Protein AF-A0A1R1B4I3-F1 (afdb_monomer_lite)

Secondary structure (DSSP, 8-state):
--HHHHHHHHHHHHHHT--HHHHHHHHHHHHHHHHHHHHTT----HHHHHHHHHHHHHHTTTEEEEE-GGG-EEEEETTSSEEEEEEEES---HHHHHHTTT-S-EEEEEEEEE------

Radius of gyration: 15.84 Å; chains: 1; bounding box: 43×29×43 Å

Structure (mmCIF, N/CA/C/O backbone):
data_AF-A0A1R1B4I3-F1
#
_entry.id   AF-A0A1R1B4I3-F1
#
loop_
_atom_site.group_PDB
_atom_site.id
_atom_site.type_symbol
_atom_site.label_atom_id
_atom_site.label_alt_id
_atom_site.label_comp_id
_atom_site.label_asym_id
_atom_site.label_entity_id
_atom_site.label_seq_id
_atom_site.pdbx_PDB_ins_code
_atom_site.Cartn_x
_atom_site.Cartn_y
_atom_site.Cartn_z
_atom_site.occupancy
_atom_site.B_iso_or_equiv
_atom_site.auth_seq_id
_atom_site.auth_comp_id
_atom_site.auth_asym_id
_atom_site.auth_atom_id
_atom_site.pdbx_PDB_model_num
ATOM 1 N N . MET A 1 1 ? -9.296 3.180 -26.231 1.00 74.25 1 MET A N 1
ATOM 2 C CA . MET A 1 1 ? -8.504 2.682 -25.095 1.00 74.25 1 MET A CA 1
ATOM 3 C C . MET A 1 1 ? -9.219 3.115 -23.828 1.00 74.25 1 MET A C 1
ATOM 5 O O . MET A 1 1 ? -9.519 4.299 -23.708 1.00 74.25 1 MET A O 1
ATOM 9 N N . ASN A 1 2 ? -9.610 2.177 -22.974 1.00 89.31 2 ASN A N 1
ATOM 10 C CA . ASN A 1 2 ? -10.323 2.466 -21.731 1.00 89.31 2 ASN A CA 1
ATOM 11 C C . ASN A 1 2 ? -9.352 2.958 -20.635 1.00 89.31 2 ASN A C 1
ATOM 13 O O . ASN A 1 2 ? -8.132 2.957 -20.813 1.00 89.31 2 ASN A O 1
ATOM 17 N N . GLN A 1 3 ? -9.892 3.412 -19.502 1.00 83.81 3 GLN A N 1
ATOM 18 C CA . GLN A 1 3 ? -9.097 3.986 -18.411 1.00 83.81 3 GLN A CA 1
ATOM 19 C C . GLN A 1 3 ? -8.089 2.990 -17.812 1.00 83.81 3 GLN A C 1
ATOM 21 O O . GLN A 1 3 ? -6.969 3.380 -17.491 1.00 83.81 3 GLN A O 1
ATOM 26 N N . SER A 1 4 ? -8.454 1.709 -17.718 1.00 80.62 4 SER A N 1
ATOM 27 C CA . SER A 1 4 ? -7.568 0.657 -17.209 1.00 80.62 4 SER A CA 1
ATOM 28 C C . SER A 1 4 ? -6.385 0.409 -18.153 1.00 80.62 4 SER A C 1
ATOM 30 O O . SER A 1 4 ? -5.242 0.316 -17.712 1.00 80.62 4 SER A O 1
ATOM 32 N N . GLU A 1 5 ? -6.628 0.402 -19.465 1.00 83.56 5 GLU A N 1
ATOM 33 C CA . GLU A 1 5 ? -5.578 0.272 -20.482 1.00 83.56 5 GLU A CA 1
ATOM 34 C C . GLU A 1 5 ? -4.617 1.474 -20.477 1.00 83.56 5 GLU A C 1
ATOM 36 O O . GLU A 1 5 ? -3.404 1.305 -20.620 1.00 83.56 5 GLU A O 1
ATOM 41 N N . LEU A 1 6 ? -5.135 2.691 -20.267 1.00 87.38 6 LEU A N 1
ATOM 42 C CA . LEU A 1 6 ? -4.320 3.901 -20.113 1.00 87.38 6 LEU A CA 1
ATOM 43 C C . LEU A 1 6 ? -3.437 3.843 -18.858 1.00 87.38 6 LEU A C 1
ATOM 45 O O . LEU A 1 6 ? -2.241 4.124 -18.949 1.00 87.38 6 LEU A O 1
ATOM 49 N N . ALA A 1 7 ? -4.005 3.451 -17.714 1.00 84.56 7 ALA A N 1
ATOM 50 C CA . ALA A 1 7 ? -3.268 3.283 -16.461 1.00 84.56 7 ALA A CA 1
ATOM 51 C C . ALA A 1 7 ? -2.170 2.218 -16.598 1.00 84.56 7 ALA A C 1
ATOM 53 O O . ALA A 1 7 ? -1.021 2.448 -16.219 1.00 84.56 7 ALA A O 1
ATOM 54 N N . HIS A 1 8 ? -2.482 1.096 -17.252 1.00 85.50 8 HIS A N 1
ATOM 55 C CA . HIS A 1 8 ? -1.502 0.053 -17.524 1.00 85.50 8 HIS A CA 1
ATOM 56 C C . HIS A 1 8 ? -0.364 0.541 -18.436 1.00 85.50 8 HIS A C 1
ATOM 58 O O . HIS A 1 8 ? 0.806 0.286 -18.153 1.00 85.50 8 HIS A O 1
ATOM 64 N N . LYS A 1 9 ? -0.667 1.299 -19.498 1.00 86.31 9 LYS A N 1
ATOM 65 C CA . LYS A 1 9 ? 0.368 1.891 -20.360 1.00 86.31 9 LYS A CA 1
ATOM 66 C C . LYS A 1 9 ? 1.259 2.869 -19.588 1.00 86.31 9 LYS A C 1
ATOM 68 O O . LYS A 1 9 ? 2.475 2.842 -19.760 1.00 86.31 9 LYS A O 1
ATOM 73 N N . ALA A 1 10 ? 0.675 3.695 -18.721 1.00 85.31 10 ALA A N 1
ATOM 74 C CA . ALA A 1 10 ? 1.431 4.596 -17.854 1.00 85.31 10 ALA A CA 1
ATOM 75 C C . ALA A 1 10 ? 2.354 3.825 -16.896 1.00 85.31 10 ALA A C 1
ATOM 77 O O . ALA A 1 10 ? 3.509 4.208 -16.722 1.00 85.31 10 ALA A O 1
ATOM 78 N N . PHE A 1 11 ? 1.886 2.702 -16.341 1.00 86.56 11 PHE A N 1
ATOM 79 C CA . PHE A 1 11 ? 2.725 1.802 -15.552 1.00 86.56 11 PHE A CA 1
ATOM 80 C C . PHE A 1 11 ? 3.915 1.272 -16.364 1.00 86.56 11 PHE A C 1
ATOM 82 O O . PHE A 1 11 ? 5.045 1.358 -15.894 1.00 86.56 11 PHE A O 1
ATOM 89 N N . LEU A 1 12 ? 3.701 0.782 -17.590 1.00 87.12 12 LEU A N 1
ATOM 90 C CA . LEU A 1 12 ? 4.794 0.275 -18.430 1.00 87.12 12 LEU A CA 1
ATOM 91 C C . LEU A 1 12 ? 5.847 1.353 -18.739 1.00 87.12 12 LEU A C 1
ATOM 93 O O . LEU A 1 12 ? 7.042 1.068 -18.719 1.00 87.12 12 LEU A O 1
ATOM 97 N N . GLU A 1 13 ? 5.431 2.596 -18.987 1.00 86.25 13 GLU A N 1
ATOM 98 C CA . GLU A 1 13 ? 6.361 3.716 -19.193 1.00 86.25 13 GLU A CA 1
ATOM 99 C C . GLU A 1 13 ? 7.117 4.103 -17.912 1.00 86.25 13 GLU A C 1
ATOM 101 O O . GLU A 1 13 ? 8.310 4.416 -17.966 1.00 86.25 13 GLU A O 1
ATOM 106 N N . LEU A 1 14 ? 6.454 4.026 -16.753 1.00 81.94 14 LEU A N 1
ATOM 107 C CA . LEU A 1 14 ? 7.085 4.217 -15.448 1.00 81.94 14 LEU A CA 1
ATOM 108 C C . LEU A 1 14 ? 8.145 3.145 -15.176 1.00 81.94 14 LEU A C 1
ATOM 110 O O . LEU A 1 14 ? 9.227 3.489 -14.710 1.00 81.94 14 LEU A O 1
ATOM 114 N N . VAL A 1 15 ? 7.867 1.877 -15.496 1.00 83.81 15 VAL A N 1
ATOM 115 C CA . VAL A 1 15 ? 8.822 0.765 -15.343 1.00 83.81 15 VAL A CA 1
ATOM 116 C C . VAL A 1 15 ? 10.063 0.976 -16.214 1.00 83.81 15 VAL A C 1
ATOM 118 O O . VAL A 1 15 ? 11.182 0.808 -15.732 1.00 83.81 15 VAL A O 1
ATOM 121 N N . LYS A 1 16 ? 9.893 1.388 -17.477 1.00 83.31 16 LYS A N 1
ATOM 122 C CA . LYS A 1 16 ? 11.016 1.618 -18.408 1.00 83.31 16 LYS A CA 1
ATOM 123 C C . LYS A 1 16 ? 11.974 2.708 -17.934 1.00 83.31 16 LYS A C 1
ATOM 125 O O . LYS A 1 16 ? 13.180 2.578 -18.108 1.00 83.31 16 LYS A O 1
ATOM 130 N N . ASN A 1 17 ? 11.436 3.772 -17.344 1.00 81.38 17 ASN A N 1
ATOM 131 C CA . ASN A 1 17 ? 12.203 4.940 -16.906 1.00 81.38 17 ASN A CA 1
ATOM 132 C C . ASN A 1 17 ? 12.401 4.964 -15.385 1.00 81.38 17 ASN A C 1
ATOM 134 O O . ASN A 1 17 ? 12.605 6.024 -14.788 1.00 81.38 17 ASN A O 1
ATOM 138 N N . PHE A 1 18 ? 12.281 3.804 -14.736 1.00 83.38 18 PHE A N 1
ATOM 139 C CA . PHE A 1 18 ? 12.173 3.756 -13.293 1.00 83.38 18 PHE A CA 1
ATOM 140 C C . PHE A 1 18 ? 13.485 4.123 -12.601 1.00 83.38 18 PHE A C 1
ATOM 142 O O . PHE A 1 18 ? 14.518 3.481 -12.791 1.00 83.38 18 PHE A O 1
ATOM 149 N N . ASN A 1 19 ? 13.428 5.118 -11.718 1.00 86.94 19 ASN A N 1
ATOM 150 C CA . ASN A 1 19 ? 14.556 5.482 -10.873 1.00 86.94 19 ASN A CA 1
ATOM 151 C C . ASN A 1 19 ? 14.478 4.737 -9.531 1.00 86.94 19 ASN A C 1
ATOM 153 O O . ASN A 1 19 ? 13.728 5.111 -8.625 1.00 86.94 19 ASN A O 1
ATOM 157 N N . ILE A 1 20 ? 15.295 3.691 -9.405 1.00 88.06 20 ILE A N 1
ATOM 158 C CA . ILE A 1 20 ? 15.369 2.843 -8.208 1.00 88.06 20 ILE A CA 1
ATOM 159 C C . ILE A 1 20 ? 15.758 3.646 -6.957 1.00 88.06 20 ILE A C 1
ATOM 161 O O . ILE A 1 20 ? 15.219 3.392 -5.879 1.00 88.06 20 ILE A O 1
ATOM 165 N N . GLU A 1 21 ? 16.657 4.625 -7.070 1.00 90.62 21 GLU A N 1
ATOM 166 C CA . GLU A 1 21 ? 17.109 5.407 -5.913 1.00 90.62 21 GLU A CA 1
ATOM 167 C C . GLU A 1 21 ? 15.994 6.302 -5.367 1.00 90.62 21 GLU A C 1
ATOM 169 O O . GLU A 1 21 ? 15.750 6.322 -4.158 1.00 90.62 21 GLU A O 1
ATOM 174 N N . HIS A 1 22 ? 15.215 6.943 -6.244 1.00 89.44 22 HIS A N 1
ATOM 175 C CA . HIS A 1 22 ? 14.016 7.669 -5.816 1.00 89.44 22 HIS A CA 1
ATOM 176 C C . HIS A 1 22 ? 13.006 6.751 -5.119 1.00 89.44 22 HIS A C 1
ATOM 178 O O . HIS A 1 22 ? 12.425 7.135 -4.103 1.00 89.44 22 HIS A O 1
ATOM 184 N N . ALA A 1 23 ? 12.834 5.518 -5.600 1.00 90.88 23 ALA A N 1
ATOM 185 C CA . ALA A 1 23 ? 11.934 4.550 -4.981 1.00 90.88 23 ALA A CA 1
ATOM 186 C C . ALA A 1 23 ? 12.401 4.106 -3.592 1.00 90.88 23 ALA A C 1
ATOM 188 O O . ALA A 1 23 ? 11.592 3.989 -2.672 1.00 90.88 23 ALA A O 1
ATOM 189 N N . LYS A 1 24 ? 13.709 3.890 -3.411 1.00 93.25 24 LYS A N 1
ATOM 190 C CA . LYS A 1 24 ? 14.306 3.560 -2.109 1.00 93.25 24 LYS A CA 1
ATOM 191 C C . LYS A 1 24 ? 14.110 4.688 -1.100 1.00 93.25 24 LYS A C 1
ATOM 193 O O . LYS A 1 24 ? 13.689 4.425 0.031 1.00 93.25 24 LYS A O 1
ATOM 198 N N . ILE A 1 25 ? 14.373 5.931 -1.508 1.00 94.88 25 ILE A N 1
ATOM 199 C CA . ILE A 1 25 ? 14.203 7.117 -0.658 1.00 94.88 25 ILE A CA 1
ATOM 200 C C . ILE A 1 25 ? 12.723 7.303 -0.310 1.00 94.88 25 ILE A C 1
ATOM 202 O O . ILE A 1 25 ? 12.372 7.371 0.869 1.00 94.88 25 ILE A O 1
ATOM 206 N N . GLY A 1 26 ? 11.839 7.291 -1.313 1.00 94.69 26 GLY A N 1
ATOM 207 C CA . GLY A 1 26 ? 10.391 7.398 -1.121 1.00 94.69 26 GLY A CA 1
ATOM 208 C C . GLY A 1 26 ? 9.834 6.293 -0.223 1.00 94.69 26 GLY A C 1
ATOM 209 O O . GLY A 1 26 ? 9.032 6.563 0.674 1.00 94.69 26 GLY A O 1
ATOM 210 N N . SER A 1 27 ? 10.329 5.064 -0.389 1.00 96.25 27 SER A N 1
ATOM 211 C CA . SER A 1 27 ? 9.979 3.926 0.461 1.00 96.25 27 SER A CA 1
ATOM 212 C C . SER A 1 27 ? 10.415 4.124 1.904 1.00 96.25 27 SER A C 1
ATOM 214 O O . SER A 1 27 ? 9.630 3.921 2.829 1.00 96.25 27 SER A O 1
ATOM 216 N N . THR A 1 28 ? 11.642 4.589 2.118 1.00 96.50 28 THR A N 1
ATOM 217 C CA . THR A 1 28 ? 12.158 4.875 3.461 1.00 96.50 28 THR A CA 1
ATOM 218 C C . THR A 1 28 ? 11.331 5.958 4.151 1.00 96.50 28 THR A C 1
ATOM 220 O O . THR A 1 28 ? 10.885 5.758 5.284 1.00 96.50 28 THR A O 1
ATOM 223 N N . ASN A 1 29 ? 11.045 7.057 3.451 1.00 96.75 29 ASN A N 1
ATOM 224 C CA . ASN A 1 29 ? 10.234 8.157 3.970 1.00 96.75 29 ASN A CA 1
ATOM 225 C C . ASN A 1 29 ? 8.820 7.694 4.334 1.00 96.75 29 ASN A C 1
ATOM 227 O O . ASN A 1 29 ? 8.364 7.925 5.453 1.00 96.75 29 ASN A O 1
ATOM 231 N N . THR A 1 30 ? 8.159 6.960 3.436 1.00 97.00 30 THR A N 1
ATOM 232 C CA . THR A 1 30 ? 6.803 6.441 3.666 1.00 97.00 30 THR A CA 1
ATOM 233 C C . THR A 1 30 ? 6.775 5.463 4.840 1.00 97.00 30 THR A C 1
ATOM 235 O O . THR A 1 30 ? 5.908 5.541 5.709 1.00 97.00 30 THR A O 1
ATOM 238 N N . ARG A 1 31 ? 7.756 4.557 4.934 1.00 97.31 31 ARG A N 1
ATOM 239 C CA . ARG A 1 31 ? 7.863 3.621 6.063 1.00 97.31 31 ARG A CA 1
ATOM 240 C C . ARG A 1 31 ? 8.057 4.349 7.389 1.00 97.31 31 ARG A C 1
ATOM 242 O O . ARG A 1 31 ? 7.454 3.948 8.383 1.00 97.31 31 ARG A O 1
ATOM 249 N N . ASN A 1 32 ? 8.880 5.393 7.421 1.00 97.12 32 ASN A N 1
ATOM 250 C CA . ASN A 1 32 ? 9.093 6.199 8.621 1.00 97.12 32 ASN A CA 1
ATOM 251 C C . ASN A 1 32 ? 7.827 6.965 9.015 1.00 97.12 32 ASN A C 1
ATOM 253 O O . ASN A 1 32 ? 7.447 6.935 10.184 1.00 97.12 32 ASN A O 1
ATOM 257 N N . PHE A 1 33 ? 7.123 7.550 8.046 1.00 95.94 33 PHE A N 1
ATOM 258 C CA . PHE A 1 33 ? 5.821 8.180 8.259 1.00 95.94 33 PHE A CA 1
ATOM 259 C C . PHE A 1 33 ? 4.803 7.206 8.870 1.00 95.94 33 PHE A C 1
ATOM 261 O O . PHE A 1 33 ? 4.218 7.493 9.913 1.00 95.94 33 PHE A O 1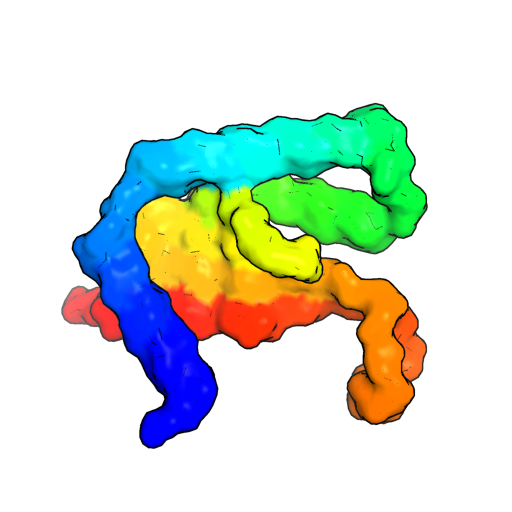
ATOM 268 N N . LEU A 1 34 ? 4.647 6.009 8.297 1.00 96.25 34 LEU A N 1
ATOM 269 C CA . LEU A 1 34 ? 3.707 5.011 8.817 1.00 96.25 34 LEU A CA 1
ATOM 270 C C . LEU A 1 34 ? 4.086 4.495 10.209 1.00 96.25 34 LEU A C 1
ATOM 272 O O . LEU A 1 34 ? 3.210 4.287 11.048 1.00 96.25 34 LEU A O 1
ATOM 276 N N . LYS A 1 35 ? 5.382 4.291 10.480 1.00 96.81 35 LYS A N 1
ATOM 277 C CA . LYS A 1 35 ? 5.856 3.938 11.826 1.00 96.81 35 LYS A CA 1
ATOM 278 C C . LYS A 1 35 ? 5.517 5.035 12.830 1.00 96.81 35 LYS A C 1
ATOM 280 O O . LYS A 1 35 ? 5.008 4.711 13.897 1.00 96.81 35 LYS A O 1
ATOM 285 N N . ASN A 1 36 ? 5.747 6.296 12.467 1.00 96.88 36 ASN A N 1
ATOM 286 C CA . ASN A 1 36 ? 5.435 7.453 13.298 1.00 96.88 36 ASN A CA 1
ATOM 287 C C . ASN A 1 36 ? 3.932 7.511 13.637 1.00 96.88 36 ASN A C 1
ATOM 289 O O . ASN A 1 36 ? 3.574 7.572 14.813 1.00 96.88 36 ASN A O 1
ATOM 293 N N . LEU A 1 37 ? 3.056 7.371 12.632 1.00 94.94 37 LEU A N 1
ATOM 294 C CA . LEU A 1 37 ? 1.603 7.306 12.838 1.00 94.94 37 LEU A CA 1
ATOM 295 C C . LEU A 1 37 ? 1.202 6.209 13.834 1.00 94.94 37 LEU A C 1
ATOM 297 O O . LEU A 1 37 ? 0.382 6.433 14.723 1.00 94.94 37 LEU A O 1
ATOM 301 N N . LEU A 1 38 ? 1.781 5.014 13.690 1.00 95.62 38 LEU A N 1
ATOM 302 C CA . LEU A 1 38 ? 1.454 3.868 14.538 1.00 95.62 38 LEU A CA 1
ATOM 303 C C . LEU A 1 38 ? 2.013 3.997 15.961 1.00 95.62 38 LEU A C 1
ATOM 305 O O . LEU A 1 38 ? 1.335 3.590 16.901 1.00 95.62 38 LEU A O 1
ATOM 309 N N . GLN A 1 39 ? 3.226 4.530 16.124 1.00 95.62 39 GLN A N 1
ATOM 310 C CA . GLN A 1 39 ? 3.881 4.699 17.427 1.00 95.62 39 GLN A CA 1
ATOM 311 C C . GLN A 1 39 ? 3.211 5.786 18.267 1.00 95.62 39 GLN A C 1
ATOM 313 O O . GLN A 1 39 ? 3.023 5.594 19.464 1.00 95.62 39 GLN A O 1
ATOM 318 N N . ASN A 1 40 ? 2.784 6.878 17.634 1.00 95.56 40 ASN A N 1
ATOM 319 C CA . ASN A 1 40 ? 2.094 7.981 18.303 1.00 95.56 40 ASN A CA 1
ATOM 320 C C . ASN A 1 40 ? 0.574 7.784 18.402 1.00 95.56 40 ASN A C 1
ATOM 322 O O . ASN A 1 40 ? -0.139 8.708 18.771 1.00 95.56 40 ASN A O 1
ATOM 326 N N . ASN A 1 41 ? 0.065 6.586 18.082 1.00 90.19 41 ASN A N 1
ATOM 327 C CA . ASN A 1 41 ? -1.365 6.261 18.102 1.00 90.19 41 ASN A CA 1
ATOM 328 C C . ASN A 1 41 ? -2.248 7.249 17.313 1.00 90.19 41 ASN A C 1
ATOM 330 O O . ASN A 1 41 ? -3.416 7.409 17.635 1.00 90.19 41 ASN A O 1
ATOM 334 N N . LEU A 1 42 ? -1.737 7.834 16.225 1.00 91.75 42 LEU A N 1
ATOM 335 C CA . LEU A 1 42 ? -2.448 8.823 15.393 1.00 91.75 42 LEU A CA 1
ATOM 336 C C . LEU A 1 42 ? -3.513 8.207 14.465 1.00 91.75 42 LEU A C 1
ATOM 338 O O . LEU A 1 42 ? -3.984 8.843 13.527 1.00 91.75 42 LEU A O 1
ATOM 342 N N . VAL A 1 43 ? -3.852 6.938 14.677 1.00 91.06 43 VAL A N 1
ATOM 343 C CA . VAL A 1 43 ? -4.827 6.182 13.889 1.00 91.06 43 VAL A CA 1
ATOM 344 C C . VAL A 1 43 ? -5.683 5.421 14.881 1.00 91.06 43 VAL A C 1
ATOM 346 O O . VAL A 1 43 ? -5.207 4.436 15.418 1.00 91.06 43 VAL A O 1
ATOM 349 N N . ASP A 1 44 ? -6.922 5.818 15.145 1.00 88.38 44 ASP A N 1
ATOM 350 C CA . ASP A 1 44 ? -7.713 5.162 16.202 1.00 88.38 44 ASP A CA 1
ATOM 351 C C . ASP A 1 44 ? -8.309 3.817 15.767 1.00 88.38 44 ASP A C 1
ATOM 353 O O . ASP A 1 44 ? -8.459 2.885 16.563 1.00 88.38 44 ASP A O 1
ATOM 357 N N . ASN A 1 45 ? -8.589 3.663 14.473 1.00 91.44 45 ASN A N 1
ATOM 358 C CA . ASN A 1 45 ? -9.226 2.469 13.937 1.00 91.44 45 ASN A CA 1
ATOM 359 C C . ASN A 1 45 ? -8.278 1.250 13.952 1.00 91.44 45 ASN A C 1
ATOM 361 O O . ASN A 1 45 ? -7.253 1.206 13.266 1.00 91.44 45 ASN A O 1
ATOM 365 N N . LYS A 1 46 ? -8.658 0.198 14.693 1.00 92.44 46 LYS A N 1
ATOM 366 C CA . LYS A 1 46 ? -7.868 -1.041 14.838 1.00 92.44 46 LYS A CA 1
ATOM 367 C C . LYS A 1 46 ? -7.620 -1.763 13.508 1.00 92.44 46 LYS A C 1
ATOM 369 O O . LYS A 1 46 ? -6.531 -2.303 13.310 1.00 92.44 46 LYS A O 1
ATOM 374 N N . LYS A 1 47 ? -8.599 -1.794 12.603 1.00 93.38 47 LYS A N 1
ATOM 375 C CA . LYS A 1 47 ? -8.468 -2.442 11.289 1.00 93.38 47 LYS A CA 1
ATOM 376 C C . LYS A 1 47 ? -7.541 -1.641 10.375 1.00 93.38 47 LYS A C 1
ATOM 378 O O . LYS A 1 47 ? -6.661 -2.231 9.752 1.00 93.38 47 LYS A O 1
ATOM 383 N N . GLN A 1 48 ? -7.633 -0.313 10.392 1.00 94.06 48 GLN A N 1
ATOM 384 C CA . GLN A 1 48 ? -6.685 0.554 9.695 1.00 94.06 48 GLN A CA 1
ATOM 385 C C . GLN A 1 48 ? -5.262 0.387 10.250 1.00 94.06 48 GLN A C 1
ATOM 387 O O . GLN A 1 48 ? -4.320 0.242 9.473 1.00 94.06 48 GLN A O 1
ATOM 392 N N . LYS A 1 49 ? -5.082 0.287 11.579 1.00 95.31 49 LYS A N 1
ATOM 393 C CA . LYS A 1 49 ? -3.774 -0.055 12.175 1.00 95.31 49 LYS A CA 1
ATOM 394 C C . LYS A 1 49 ? -3.228 -1.377 11.623 1.00 95.31 49 LYS A C 1
ATOM 396 O O . LYS A 1 49 ? -2.036 -1.465 11.333 1.00 95.31 49 LYS A O 1
ATOM 401 N N . LEU A 1 50 ? -4.067 -2.410 11.485 1.00 95.56 50 LEU A N 1
ATOM 402 C CA . LEU A 1 50 ? -3.659 -3.701 10.912 1.00 95.56 50 LEU A CA 1
ATOM 403 C C . LEU A 1 50 ? -3.256 -3.570 9.439 1.00 95.56 50 LEU A C 1
ATOM 405 O O . LEU A 1 50 ? -2.223 -4.116 9.055 1.00 95.56 50 LEU A O 1
ATOM 409 N N . TYR A 1 51 ? -4.008 -2.805 8.649 1.00 96.00 51 TYR A N 1
ATOM 410 C CA . TYR A 1 51 ? -3.677 -2.496 7.258 1.00 96.00 51 TYR A CA 1
ATOM 411 C C . TYR A 1 51 ? -2.315 -1.792 7.127 1.00 96.00 51 TYR A C 1
ATOM 413 O O . TYR A 1 51 ? -1.448 -2.254 6.386 1.00 96.00 51 TYR A O 1
ATOM 421 N N . LEU A 1 52 ? -2.063 -0.738 7.909 1.00 96.50 52 LEU A N 1
ATOM 422 C CA . LEU A 1 52 ? -0.781 -0.022 7.877 1.00 96.50 52 LEU A CA 1
ATOM 423 C C . LEU A 1 52 ? 0.390 -0.906 8.336 1.00 96.50 52 LEU A C 1
ATOM 425 O O . LEU A 1 52 ? 1.473 -0.871 7.749 1.00 96.50 52 LEU A O 1
ATOM 429 N N . LYS A 1 53 ? 0.178 -1.753 9.354 1.00 96.31 53 LYS A N 1
ATOM 430 C CA . LYS A 1 53 ? 1.166 -2.762 9.773 1.00 96.31 53 LYS A CA 1
ATOM 431 C C . LYS A 1 53 ? 1.447 -3.778 8.666 1.00 96.31 53 LYS A C 1
ATOM 433 O O . LYS A 1 53 ? 2.596 -4.182 8.494 1.00 96.31 53 LYS A O 1
ATOM 438 N N . TRP A 1 54 ? 0.424 -4.184 7.917 1.00 95.94 54 TRP A N 1
ATOM 439 C CA . TRP A 1 54 ? 0.585 -5.068 6.767 1.00 95.94 54 TRP A CA 1
ATOM 440 C C . TRP A 1 54 ? 1.413 -4.406 5.657 1.00 95.94 54 TRP A C 1
ATOM 442 O O . TRP A 1 54 ? 2.381 -5.019 5.210 1.00 95.94 54 TRP A O 1
ATOM 452 N N . LEU A 1 55 ? 1.150 -3.141 5.302 1.00 96.69 55 LEU A N 1
ATOM 453 C CA . LEU A 1 55 ? 1.980 -2.387 4.346 1.00 96.69 55 LEU A CA 1
ATOM 454 C C . LEU A 1 55 ? 3.451 -2.336 4.782 1.00 96.69 55 LEU A C 1
ATOM 456 O O . LEU A 1 55 ? 4.354 -2.641 4.000 1.00 96.69 55 LEU A O 1
ATOM 460 N N . LEU A 1 56 ? 3.703 -2.022 6.057 1.00 96.94 56 LEU A N 1
ATOM 461 C CA . LEU A 1 56 ? 5.054 -2.013 6.620 1.00 96.94 56 LEU A CA 1
ATOM 462 C C . LEU A 1 56 ? 5.727 -3.386 6.517 1.00 96.94 56 LEU A C 1
ATOM 464 O O . LEU A 1 56 ? 6.895 -3.460 6.133 1.00 96.94 56 LEU A O 1
ATOM 468 N N . LYS A 1 57 ? 4.998 -4.471 6.804 1.00 95.75 57 LYS A N 1
ATOM 469 C CA . LYS A 1 57 ? 5.502 -5.845 6.677 1.00 95.75 57 LYS A CA 1
ATOM 470 C C . LYS A 1 57 ? 5.850 -6.189 5.228 1.00 95.75 57 LYS A C 1
ATOM 472 O O . LYS A 1 57 ? 6.918 -6.748 4.998 1.00 95.75 57 LYS A O 1
ATOM 477 N N . MET A 1 58 ? 4.987 -5.853 4.269 1.00 93.88 58 MET A N 1
ATOM 478 C CA . MET A 1 58 ? 5.226 -6.122 2.845 1.00 93.88 58 MET A CA 1
ATOM 479 C C . MET A 1 58 ? 6.439 -5.340 2.325 1.00 93.88 58 MET A C 1
ATOM 481 O O . MET A 1 58 ? 7.310 -5.912 1.671 1.00 93.88 58 MET A O 1
ATOM 485 N N . SER A 1 59 ? 6.560 -4.068 2.713 1.00 92.50 59 SER A N 1
ATOM 486 C CA . SER A 1 59 ? 7.695 -3.211 2.339 1.00 92.50 59 SER A CA 1
ATOM 487 C C . SER A 1 59 ? 9.041 -3.642 2.935 1.00 92.50 59 SER A C 1
ATOM 489 O O . SER A 1 59 ? 10.104 -3.312 2.417 1.00 92.50 59 SER A O 1
ATOM 491 N N . GLY A 1 60 ? 9.016 -4.375 4.052 1.00 84.94 60 GLY A N 1
ATOM 492 C CA . GLY A 1 60 ? 10.208 -4.956 4.667 1.00 84.94 60 GLY A CA 1
ATOM 493 C C . GLY A 1 60 ? 10.723 -6.208 3.961 1.00 84.94 60 GLY A C 1
ATOM 494 O O . GLY A 1 60 ? 11.799 -6.676 4.315 1.00 84.94 60 GLY A O 1
ATOM 495 N N . LYS A 1 61 ? 9.959 -6.752 3.007 1.00 86.19 61 LYS A N 1
ATOM 496 C CA . LYS A 1 61 ? 10.300 -7.969 2.271 1.00 86.19 61 LYS A CA 1
ATOM 497 C C . LYS A 1 61 ? 10.692 -7.647 0.830 1.00 86.19 61 LYS A C 1
ATOM 499 O O . LYS A 1 61 ? 11.871 -7.526 0.532 1.00 86.19 61 LYS A O 1
ATOM 504 N N . GLU A 1 62 ? 9.702 -7.475 -0.043 1.00 88.75 62 GLU A N 1
ATOM 505 C CA . GLU A 1 62 ? 9.883 -7.565 -1.503 1.00 88.75 62 GLU A CA 1
ATOM 506 C C . GLU A 1 62 ? 9.425 -6.312 -2.259 1.00 88.75 62 GLU A C 1
ATOM 508 O O . GLU A 1 62 ? 9.484 -6.276 -3.488 1.00 88.75 62 GLU A O 1
ATOM 513 N N . PHE A 1 63 ? 8.957 -5.281 -1.548 1.00 95.31 63 PHE A N 1
ATOM 514 C CA . PHE A 1 63 ? 8.303 -4.126 -2.161 1.00 95.31 63 PHE A CA 1
ATOM 515 C C . PHE A 1 63 ? 8.914 -2.796 -1.705 1.00 95.31 63 PHE A C 1
ATOM 517 O O . PHE A 1 63 ? 9.208 -2.599 -0.526 1.00 95.31 63 PHE A O 1
ATOM 524 N N . TYR A 1 64 ? 9.049 -1.851 -2.630 1.00 95.81 64 TYR A N 1
ATOM 525 C CA . TYR A 1 64 ? 9.094 -0.428 -2.318 1.00 95.81 64 TYR A CA 1
ATOM 526 C C . TYR A 1 64 ? 7.675 0.043 -1.980 1.00 95.81 64 TYR A C 1
ATOM 528 O O . TYR A 1 64 ? 6.728 -0.280 -2.696 1.00 95.81 64 TYR A O 1
ATOM 536 N N . LEU A 1 65 ? 7.524 0.782 -0.880 1.00 97.19 65 LEU A N 1
ATOM 537 C CA . LEU A 1 65 ? 6.235 1.303 -0.426 1.00 97.19 65 LEU A CA 1
ATOM 538 C C . LEU A 1 65 ? 6.167 2.803 -0.662 1.00 97.19 65 LEU A C 1
ATOM 540 O O . LEU A 1 65 ? 6.790 3.564 0.063 1.00 97.19 65 LEU A O 1
ATOM 544 N N . LEU A 1 66 ? 5.395 3.233 -1.646 1.00 95.19 66 LEU A N 1
ATOM 545 C CA . LEU A 1 66 ? 5.287 4.642 -2.006 1.00 95.19 66 LEU A CA 1
ATOM 546 C C . LEU A 1 66 ? 3.927 5.179 -1.575 1.00 95.19 66 LEU A C 1
ATOM 548 O O . LEU A 1 66 ? 2.903 4.524 -1.772 1.00 95.19 66 LEU A O 1
ATOM 552 N N . GLN A 1 67 ? 3.915 6.366 -0.980 1.00 94.19 67 GLN A N 1
ATOM 553 C CA . GLN A 1 67 ? 2.682 7.104 -0.759 1.00 94.19 67 GLN A CA 1
ATOM 554 C C . GLN A 1 67 ? 2.298 7.849 -2.039 1.00 94.19 67 GLN A C 1
ATOM 556 O O . GLN A 1 67 ? 3.104 8.581 -2.610 1.00 94.19 67 GLN A O 1
ATOM 561 N N . MET A 1 68 ? 1.059 7.647 -2.465 1.00 89.38 68 MET A N 1
ATOM 562 C CA . MET A 1 68 ? 0.415 8.364 -3.559 1.00 89.38 68 MET A CA 1
ATOM 563 C C . MET A 1 68 ? -0.553 9.408 -2.967 1.00 89.38 68 MET A C 1
ATOM 565 O O . MET A 1 68 ? -0.570 9.650 -1.756 1.00 89.38 68 MET A O 1
ATOM 569 N N . ALA A 1 69 ? -1.369 10.042 -3.807 1.00 86.38 69 ALA A N 1
ATOM 570 C CA . ALA A 1 69 ? -2.403 10.967 -3.347 1.00 86.38 69 ALA A CA 1
ATOM 571 C C . ALA A 1 69 ? -3.509 10.258 -2.535 1.00 86.38 69 ALA A C 1
ATOM 573 O O . ALA A 1 69 ? -3.689 9.044 -2.627 1.00 86.38 69 ALA A O 1
ATOM 574 N N . ASP A 1 70 ? -4.248 11.029 -1.735 1.00 84.81 70 ASP A N 1
ATOM 575 C CA . ASP A 1 70 ? -5.514 10.622 -1.101 1.00 84.81 70 ASP A CA 1
ATOM 576 C C . ASP A 1 70 ? -5.457 9.338 -0.255 1.00 84.81 70 ASP A C 1
ATOM 578 O O . ASP A 1 70 ? -6.387 8.531 -0.228 1.00 84.81 70 ASP A O 1
ATOM 582 N N . GLY A 1 71 ? -4.338 9.130 0.445 1.00 86.81 71 GLY A N 1
ATOM 583 C CA . GLY A 1 71 ? -4.148 7.963 1.315 1.00 86.81 71 GLY A CA 1
ATOM 584 C C . GLY A 1 71 ? -3.969 6.643 0.557 1.00 86.81 71 GLY A C 1
ATOM 585 O O . GLY A 1 71 ? -4.056 5.571 1.162 1.00 86.81 71 GLY A O 1
ATOM 586 N N . VAL A 1 72 ? -3.714 6.714 -0.751 1.00 94.00 72 VAL A N 1
ATOM 587 C CA . VAL A 1 72 ? -3.354 5.566 -1.578 1.00 94.00 72 VAL A CA 1
ATOM 588 C C . VAL A 1 72 ? -1.884 5.226 -1.362 1.00 94.00 72 VAL A C 1
ATOM 590 O O . VAL A 1 72 ? -1.011 6.093 -1.349 1.00 94.00 72 VAL A O 1
ATOM 593 N N . PHE A 1 73 ? -1.603 3.938 -1.217 1.00 96.50 73 PHE A N 1
ATOM 594 C CA . PHE A 1 73 ? -0.255 3.399 -1.135 1.00 96.50 73 PHE A CA 1
ATOM 595 C C . PHE A 1 73 ? 0.005 2.474 -2.312 1.00 96.50 73 PHE A C 1
ATOM 597 O O . PHE A 1 73 ? -0.846 1.667 -2.684 1.00 96.50 73 PHE A O 1
ATOM 604 N N . MET A 1 74 ? 1.205 2.568 -2.872 1.00 95.31 74 MET A N 1
ATOM 605 C CA . MET A 1 74 ? 1.696 1.666 -3.900 1.00 95.31 74 MET A CA 1
ATOM 606 C C . MET A 1 74 ? 2.726 0.712 -3.299 1.00 95.31 74 MET A C 1
ATOM 608 O O . MET A 1 74 ? 3.718 1.144 -2.711 1.00 95.31 74 MET A O 1
ATOM 612 N N . LEU A 1 75 ? 2.506 -0.586 -3.482 1.00 95.69 75 LEU A N 1
ATOM 613 C CA . LEU A 1 75 ? 3.503 -1.630 -3.282 1.00 95.69 75 LEU A CA 1
ATOM 614 C C . LEU A 1 75 ? 4.086 -1.992 -4.644 1.00 95.69 75 LEU A C 1
ATOM 616 O O . LEU A 1 75 ? 3.464 -2.720 -5.413 1.00 95.69 75 LEU A O 1
ATOM 620 N N . LEU A 1 76 ? 5.275 -1.479 -4.939 1.00 93.75 76 LEU A N 1
ATOM 621 C CA . LEU A 1 76 ? 6.012 -1.784 -6.161 1.00 93.75 76 LEU A CA 1
ATOM 622 C C . LEU A 1 76 ? 7.057 -2.855 -5.862 1.00 93.75 76 LEU A C 1
ATOM 624 O O . LEU A 1 76 ? 7.897 -2.663 -4.987 1.00 93.75 76 LEU A O 1
ATOM 628 N N . ASN A 1 77 ? 7.025 -3.984 -6.565 1.00 93.12 77 ASN A N 1
ATOM 629 C CA . ASN A 1 77 ? 8.016 -5.039 -6.380 1.00 93.12 77 ASN A CA 1
ATOM 630 C C . ASN A 1 77 ? 9.431 -4.501 -6.648 1.00 93.12 77 ASN A C 1
ATOM 632 O O . ASN A 1 77 ? 9.627 -3.699 -7.556 1.00 93.12 77 ASN A O 1
ATOM 636 N N . GLN A 1 78 ? 10.427 -4.952 -5.886 1.00 90.50 78 GLN A N 1
ATOM 637 C CA . GLN A 1 78 ? 11.802 -4.450 -5.998 1.00 90.50 78 GLN A CA 1
ATOM 638 C C . GLN A 1 78 ? 12.453 -4.703 -7.367 1.00 90.50 78 GLN A C 1
ATOM 640 O O . GLN A 1 78 ? 13.344 -3.956 -7.757 1.00 90.50 78 GLN A O 1
ATOM 645 N N . ASN A 1 79 ? 11.970 -5.691 -8.129 1.00 89.31 79 ASN A N 1
ATOM 646 C CA . ASN A 1 79 ? 12.398 -5.920 -9.512 1.00 89.31 79 ASN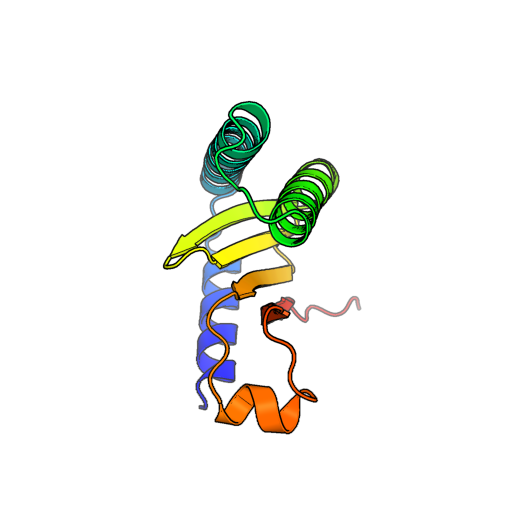 A CA 1
ATOM 647 C C . ASN A 1 79 ? 11.657 -5.029 -10.521 1.00 89.31 79 ASN A C 1
ATOM 649 O O . ASN A 1 79 ? 11.866 -5.174 -11.720 1.00 89.31 79 ASN A O 1
ATOM 653 N N . VAL A 1 80 ? 10.766 -4.150 -10.049 1.00 88.25 80 VAL A N 1
ATOM 654 C CA . VAL A 1 80 ? 10.001 -3.178 -10.844 1.00 88.25 80 VAL A CA 1
ATOM 655 C C . VAL A 1 80 ? 9.120 -3.855 -11.907 1.00 88.25 80 VAL A C 1
ATOM 657 O O . VAL A 1 80 ? 8.804 -3.289 -12.941 1.00 88.25 80 VAL A O 1
ATOM 660 N N . LYS A 1 81 ? 8.694 -5.098 -11.654 1.00 88.88 81 LYS A N 1
ATOM 661 C CA . LYS A 1 81 ? 7.861 -5.880 -12.589 1.00 88.88 81 LYS A CA 1
ATOM 662 C C . LYS A 1 81 ? 6.387 -5.900 -12.237 1.00 88.88 81 LYS A C 1
ATOM 664 O O . LYS A 1 81 ? 5.577 -6.329 -13.047 1.00 88.88 81 LYS A O 1
ATOM 669 N N . SER A 1 82 ? 6.020 -5.494 -11.033 1.00 90.81 82 SER A N 1
ATOM 670 C CA . SER A 1 82 ? 4.625 -5.484 -10.615 1.00 90.81 82 SER A CA 1
ATOM 671 C C . SER A 1 82 ? 4.369 -4.416 -9.574 1.00 90.81 82 SER A C 1
ATOM 673 O O . SER A 1 82 ? 5.238 -4.111 -8.757 1.00 90.81 82 SER A O 1
ATOM 675 N N . ALA A 1 83 ? 3.166 -3.858 -9.609 1.00 92.56 83 ALA A N 1
ATOM 676 C CA . ALA A 1 83 ? 2.694 -2.881 -8.651 1.00 92.56 83 ALA A CA 1
ATOM 677 C C . ALA A 1 83 ? 1.248 -3.174 -8.257 1.00 92.56 83 ALA A C 1
ATOM 679 O O . ALA A 1 83 ? 0.433 -3.589 -9.082 1.00 92.56 83 ALA A O 1
ATOM 680 N N . ALA A 1 84 ? 0.942 -2.913 -6.991 1.00 93.75 84 ALA A N 1
ATOM 681 C CA . ALA A 1 84 ? -0.417 -2.856 -6.479 1.00 93.75 84 ALA A CA 1
ATOM 682 C C . ALA A 1 84 ? -0.645 -1.495 -5.822 1.00 93.75 84 ALA A C 1
ATOM 684 O O . ALA A 1 84 ? 0.126 -1.111 -4.939 1.00 93.75 84 ALA A O 1
ATOM 685 N N . THR A 1 85 ? -1.692 -0.778 -6.224 1.00 94.25 85 THR A N 1
ATOM 686 C CA . THR A 1 85 ? -2.159 0.428 -5.532 1.00 94.25 85 THR A CA 1
ATOM 687 C C . THR A 1 85 ? -3.365 0.074 -4.676 1.00 94.25 85 THR A C 1
ATOM 689 O O . THR A 1 85 ? -4.290 -0.613 -5.109 1.00 94.25 85 THR A O 1
ATOM 692 N N . CYS A 1 86 ? -3.348 0.493 -3.415 1.00 95.31 86 CYS A N 1
ATOM 693 C CA . CYS A 1 86 ? -4.403 0.158 -2.471 1.00 95.31 86 CYS A CA 1
ATOM 694 C C . CYS A 1 86 ? -4.630 1.267 -1.446 1.00 95.31 86 CYS A C 1
ATOM 696 O O . CYS A 1 86 ? -3.738 2.070 -1.162 1.00 95.31 86 CYS A O 1
ATOM 698 N N . ARG A 1 87 ? -5.837 1.313 -0.882 1.00 94.31 87 ARG A N 1
ATOM 699 C CA . ARG A 1 87 ? -6.194 2.234 0.203 1.00 94.31 87 ARG A CA 1
ATOM 700 C C . ARG A 1 87 ? -7.142 1.589 1.204 1.00 94.31 87 ARG A C 1
ATOM 702 O O . ARG A 1 87 ? -7.834 0.621 0.897 1.00 94.31 87 ARG A O 1
ATOM 709 N N . TYR A 1 88 ? -7.182 2.160 2.403 1.00 93.88 88 TYR A N 1
ATOM 710 C CA . TYR A 1 88 ? -8.192 1.839 3.407 1.00 93.88 88 TYR A CA 1
ATOM 711 C C . TYR A 1 88 ? -9.344 2.836 3.300 1.00 93.88 88 TYR A C 1
ATOM 713 O O . TYR A 1 88 ? -9.138 4.0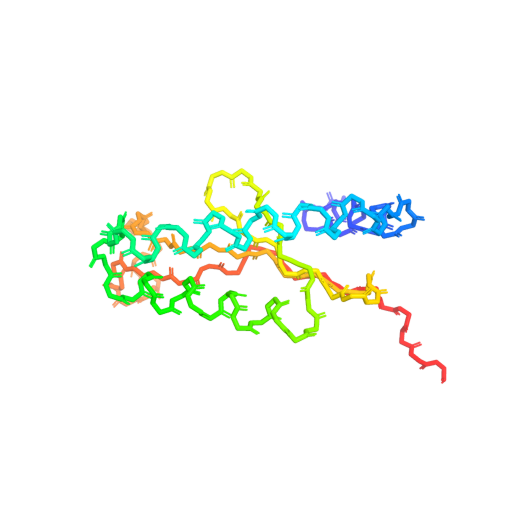34 3.489 1.00 93.88 88 TYR A O 1
ATOM 721 N N . CYS A 1 89 ? -10.545 2.353 3.007 1.00 89.94 89 CYS A N 1
ATOM 722 C CA . CYS A 1 89 ? -11.731 3.180 2.829 1.00 89.94 89 CYS A CA 1
ATOM 723 C C . CYS A 1 89 ? -12.594 3.143 4.087 1.00 89.94 89 CYS A C 1
ATOM 725 O O . CYS A 1 89 ? -13.052 2.077 4.497 1.00 89.94 89 CYS A O 1
ATOM 727 N N . THR A 1 90 ? -12.863 4.315 4.654 1.00 85.62 90 THR A N 1
ATOM 728 C CA . THR A 1 90 ? -13.857 4.524 5.722 1.00 85.62 90 THR A CA 1
ATOM 729 C C . THR 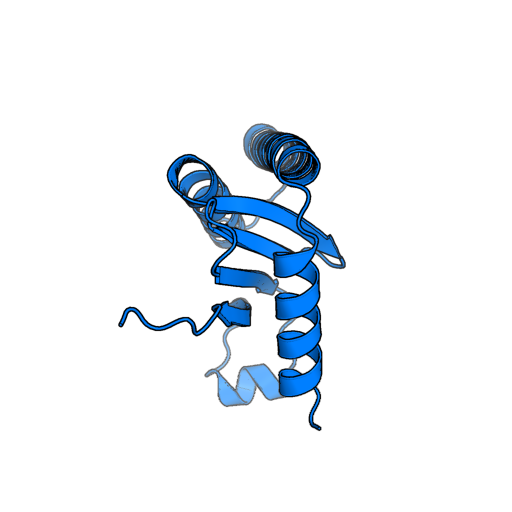A 1 90 ? -15.133 5.194 5.207 1.00 85.62 90 THR A C 1
ATOM 731 O O . THR A 1 90 ? -16.156 5.191 5.883 1.00 85.62 90 THR A O 1
ATOM 734 N N . THR A 1 91 ? -15.094 5.753 3.997 1.00 80.19 91 THR A N 1
ATOM 735 C CA . THR A 1 91 ? -16.200 6.462 3.348 1.00 80.19 91 THR A CA 1
ATOM 736 C C . THR A 1 91 ? -16.719 5.657 2.159 1.00 80.19 91 THR A C 1
ATOM 738 O O . THR A 1 91 ? -16.519 5.998 0.996 1.00 80.19 91 THR A O 1
ATOM 741 N N . ILE A 1 92 ? -17.381 4.537 2.453 1.00 81.25 92 ILE A N 1
ATOM 742 C CA . ILE A 1 92 ? -18.028 3.708 1.428 1.00 81.25 92 ILE A CA 1
ATOM 743 C C . ILE A 1 92 ? -19.376 4.338 1.052 1.00 81.25 92 ILE A C 1
ATOM 745 O O . ILE A 1 92 ? -20.200 4.609 1.927 1.00 81.25 92 ILE A O 1
ATOM 749 N N . THR A 1 93 ? -19.611 4.551 -0.247 1.00 83.44 93 THR A N 1
ATOM 750 C CA . THR A 1 93 ? -20.888 5.088 -0.750 1.00 83.44 93 THR A CA 1
ATOM 751 C C . THR A 1 93 ? -22.041 4.114 -0.505 1.00 83.44 93 THR A C 1
ATOM 753 O O . THR A 1 93 ? -21.841 2.898 -0.473 1.00 83.44 93 THR A O 1
ATOM 756 N N . ASP A 1 94 ? -23.274 4.612 -0.404 1.00 84.25 94 ASP A N 1
ATOM 757 C CA . ASP A 1 94 ? -24.447 3.747 -0.212 1.00 84.25 94 ASP A CA 1
ATOM 758 C C . ASP A 1 94 ? -24.663 2.772 -1.374 1.00 84.25 94 ASP A C 1
ATOM 760 O O . ASP A 1 94 ? -25.144 1.660 -1.167 1.00 84.25 94 ASP A O 1
ATOM 764 N N . ALA A 1 95 ? -24.276 3.157 -2.593 1.00 84.19 95 ALA A N 1
ATOM 765 C CA . ALA A 1 95 ? -24.295 2.260 -3.743 1.00 84.19 95 ALA A CA 1
ATOM 766 C C . ALA A 1 95 ? -23.340 1.073 -3.532 1.00 84.19 95 ALA A C 1
ATOM 768 O O . ALA A 1 95 ? -23.739 -0.081 -3.675 1.00 84.19 95 ALA A O 1
ATOM 769 N N . THR A 1 96 ? -22.102 1.342 -3.109 1.00 82.00 96 THR A N 1
ATOM 770 C CA . THR A 1 96 ? -21.107 0.301 -2.822 1.00 82.00 96 THR A CA 1
ATOM 771 C C . THR A 1 96 ? -21.511 -0.559 -1.616 1.00 82.00 96 THR A C 1
ATOM 773 O O . THR A 1 96 ? -21.353 -1.777 -1.661 1.00 82.00 96 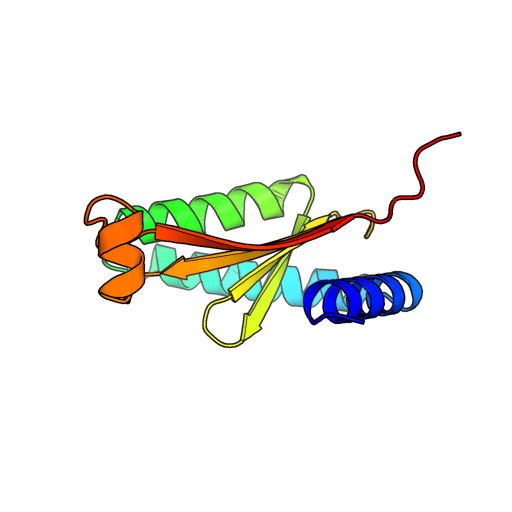THR A O 1
ATOM 776 N N . LYS A 1 97 ? -22.105 0.030 -0.566 1.00 83.56 97 LYS A N 1
ATOM 777 C CA . LYS A 1 97 ? -22.623 -0.714 0.599 1.00 83.56 97 LYS A CA 1
ATOM 778 C C . LYS A 1 97 ? -23.689 -1.737 0.214 1.00 83.56 97 LYS A C 1
ATOM 780 O O . LYS A 1 97 ? -23.645 -2.855 0.719 1.00 83.56 97 LYS A O 1
ATOM 785 N N . ARG A 1 98 ? -24.610 -1.386 -0.694 1.00 83.94 98 ARG A N 1
ATOM 786 C CA . ARG A 1 98 ? -25.652 -2.311 -1.181 1.00 83.94 98 ARG A CA 1
ATOM 787 C C . ARG A 1 98 ? -25.061 -3.535 -1.876 1.00 83.94 98 ARG A C 1
ATOM 789 O O . ARG A 1 98 ? -25.576 -4.630 -1.701 1.00 83.94 98 ARG A O 1
ATOM 796 N N . ILE A 1 99 ? -23.983 -3.350 -2.637 1.00 85.62 99 ILE A N 1
ATOM 797 C CA . ILE A 1 99 ? -23.301 -4.435 -3.360 1.00 85.62 99 ILE A CA 1
ATOM 798 C C . ILE A 1 99 ? -22.500 -5.318 -2.395 1.00 85.62 99 ILE A C 1
ATOM 800 O O . ILE A 1 99 ? -22.457 -6.533 -2.549 1.00 85.62 99 ILE A O 1
ATOM 804 N N . LEU A 1 100 ? -21.874 -4.711 -1.386 1.00 81.06 100 LEU A N 1
ATOM 805 C CA . LEU A 1 100 ? -20.970 -5.387 -0.458 1.00 81.06 100 LEU A CA 1
ATOM 806 C C . LEU A 1 100 ? -21.645 -5.798 0.864 1.00 81.06 100 LEU A C 1
ATOM 808 O O . LEU A 1 100 ? -20.956 -5.957 1.858 1.00 81.06 100 LEU A O 1
ATOM 812 N N . ASN A 1 101 ? -22.968 -5.966 0.933 1.00 80.81 101 ASN A N 1
ATOM 813 C CA . ASN A 1 101 ? -23.664 -6.386 2.164 1.00 80.81 101 ASN A CA 1
ATOM 814 C C . ASN A 1 101 ? -23.403 -5.488 3.401 1.00 80.81 101 ASN A C 1
ATOM 816 O O . ASN A 1 101 ? -23.175 -5.982 4.504 1.00 80.81 101 ASN A O 1
ATOM 820 N N . ASN A 1 102 ? -23.473 -4.162 3.243 1.00 79.25 102 ASN A N 1
ATOM 821 C CA . ASN A 1 102 ? -23.399 -3.171 4.330 1.00 79.25 102 ASN A CA 1
ATOM 822 C C . ASN A 1 102 ? -22.072 -3.113 5.114 1.00 79.25 102 ASN A C 1
ATOM 824 O O . ASN A 1 102 ? -22.055 -2.707 6.279 1.00 79.25 102 ASN A O 1
ATOM 828 N N . TYR A 1 103 ? -20.933 -3.446 4.500 1.00 82.75 103 TYR A N 1
ATOM 829 C CA . TYR A 1 103 ? -19.645 -3.081 5.102 1.00 82.75 103 TYR A CA 1
ATOM 830 C C . TYR A 1 103 ? -19.492 -1.554 5.182 1.00 82.75 103 TYR A C 1
ATOM 832 O O . TYR A 1 103 ? -19.737 -0.842 4.211 1.00 82.75 103 TYR A O 1
ATOM 840 N N . ASN A 1 104 ? -19.046 -1.055 6.339 1.00 82.56 104 ASN A N 1
ATOM 841 C CA . ASN A 1 104 ? -18.763 0.370 6.563 1.00 82.56 104 ASN A CA 1
ATOM 842 C C . ASN A 1 104 ? -17.305 0.748 6.269 1.00 82.56 104 ASN A C 1
ATOM 844 O O . ASN A 1 104 ? -16.991 1.923 6.120 1.00 82.56 104 ASN A O 1
ATOM 848 N N . GLU A 1 105 ? -16.419 -0.246 6.182 1.00 88.44 105 GLU A N 1
ATOM 849 C CA . GLU A 1 105 ? -14.989 -0.066 5.945 1.00 88.44 105 GLU A CA 1
ATOM 850 C C . GLU A 1 105 ? -14.460 -1.209 5.071 1.00 88.44 105 GLU A C 1
ATOM 852 O O . GLU A 1 105 ? -14.908 -2.349 5.226 1.00 88.44 105 GLU A O 1
ATOM 857 N N . LEU A 1 106 ? -13.508 -0.924 4.178 1.00 89.81 106 LEU A N 1
ATOM 858 C CA . LEU A 1 106 ? -12.889 -1.925 3.301 1.00 89.81 106 LEU A CA 1
ATOM 859 C C . LEU A 1 106 ? -11.445 -1.566 2.943 1.00 89.81 106 LEU A C 1
ATOM 861 O O . LEU A 1 106 ? -11.010 -0.427 3.106 1.00 89.81 106 LEU A O 1
ATOM 865 N N . ILE A 1 107 ? -10.709 -2.550 2.429 1.00 90.38 107 ILE A N 1
ATOM 866 C CA . ILE A 1 107 ? -9.459 -2.314 1.705 1.00 90.38 107 ILE A CA 1
ATOM 867 C C . ILE A 1 107 ? -9.801 -2.367 0.221 1.00 90.38 107 ILE A C 1
ATOM 869 O O . ILE A 1 107 ? -10.311 -3.379 -0.258 1.00 90.38 107 ILE A O 1
ATOM 873 N N . GLU A 1 108 ? -9.530 -1.280 -0.487 1.00 89.75 108 GLU A N 1
ATOM 874 C CA . GLU A 1 108 ? -9.712 -1.195 -1.930 1.00 89.75 108 GLU A CA 1
ATOM 875 C C . GLU A 1 108 ? -8.371 -1.434 -2.610 1.00 89.75 108 GLU A C 1
ATOM 877 O O . GLU A 1 108 ? -7.378 -0.778 -2.285 1.00 89.75 108 GLU A O 1
ATOM 882 N N . ILE A 1 109 ? -8.354 -2.367 -3.557 1.00 90.44 109 ILE A N 1
ATOM 883 C CA . ILE A 1 109 ? -7.276 -2.492 -4.533 1.00 90.44 109 ILE A CA 1
ATOM 884 C C . ILE A 1 109 ? -7.720 -1.673 -5.740 1.00 90.44 109 ILE A C 1
ATOM 886 O O . ILE A 1 109 ? -8.730 -2.006 -6.355 1.00 90.44 109 ILE A O 1
ATOM 890 N N . ILE A 1 110 ? -7.002 -0.590 -6.024 1.00 89.06 110 ILE A N 1
ATOM 891 C CA . ILE A 1 110 ? -7.363 0.362 -7.079 1.00 89.06 110 ILE A CA 1
ATOM 892 C C . ILE A 1 110 ? -6.840 -0.163 -8.414 1.00 89.06 110 ILE A C 1
ATOM 894 O O . ILE A 1 110 ? -7.622 -0.392 -9.329 1.00 89.06 110 ILE A O 1
ATOM 898 N N . ASP A 1 111 ? -5.540 -0.451 -8.486 1.00 87.38 111 ASP A N 1
ATOM 899 C CA . ASP A 1 111 ? -4.908 -1.018 -9.669 1.00 87.38 111 ASP A CA 1
ATOM 900 C C . ASP A 1 111 ? -3.968 -2.165 -9.304 1.00 87.38 111 ASP A C 1
ATOM 902 O O . ASP A 1 111 ? -3.252 -2.147 -8.295 1.00 87.38 111 ASP A O 1
ATOM 906 N N . LEU A 1 112 ? -3.938 -3.155 -10.194 1.00 89.25 112 LEU A N 1
ATOM 907 C CA . LEU A 1 112 ? -2.947 -4.219 -10.218 1.00 89.25 112 LEU A CA 1
ATOM 908 C C . LEU A 1 112 ? -2.292 -4.222 -11.588 1.00 89.25 112 LEU A C 1
ATOM 910 O O . LEU A 1 112 ? -2.955 -4.377 -12.616 1.00 89.25 112 LEU A O 1
ATOM 914 N N . HIS A 1 113 ? -0.976 -4.074 -11.596 1.00 87.31 113 HIS A N 1
ATOM 915 C CA . HIS A 1 113 ? -0.197 -4.102 -12.817 1.00 87.31 113 HIS A CA 1
ATOM 916 C C . HIS A 1 113 ? 0.965 -5.070 -12.688 1.00 87.31 113 HIS A C 1
ATOM 918 O O . HIS A 1 113 ? 1.639 -5.149 -11.660 1.00 87.31 113 HIS A O 1
ATOM 924 N N . SER A 1 114 ? 1.219 -5.785 -13.774 1.00 85.69 114 SER A N 1
ATOM 925 C CA . SER A 1 114 ? 2.395 -6.619 -13.944 1.00 85.69 114 SER A CA 1
ATOM 926 C C . SER A 1 114 ? 2.933 -6.429 -15.350 1.00 85.69 114 SER A C 1
ATOM 928 O O . SER A 1 114 ? 2.160 -6.417 -16.307 1.00 85.69 114 SER A O 1
ATOM 930 N N . ASP A 1 115 ? 4.248 -6.321 -15.474 1.00 79.94 115 ASP A N 1
ATOM 931 C CA . ASP A 1 115 ? 4.930 -6.506 -16.741 1.00 79.94 115 ASP A CA 1
ATOM 932 C C . ASP A 1 115 ? 4.782 -7.982 -17.140 1.00 79.94 115 ASP A C 1
ATOM 934 O O . ASP A 1 115 ? 5.354 -8.885 -16.525 1.00 79.94 115 ASP A O 1
ATOM 938 N N . LEU A 1 116 ? 3.931 -8.220 -18.139 1.00 60.91 116 LEU A N 1
ATOM 939 C CA . LEU A 1 116 ? 3.619 -9.529 -18.708 1.00 60.91 116 LEU A CA 1
ATOM 940 C C . LEU A 1 116 ? 4.719 -10.032 -19.652 1.00 60.91 116 LEU A C 1
ATOM 942 O O . LEU A 1 116 ? 4.437 -10.840 -20.536 1.00 60.91 116 LEU A O 1
ATOM 946 N N . ALA A 1 117 ? 5.982 -9.651 -19.441 1.00 54.50 117 ALA A N 1
ATOM 947 C CA . ALA A 1 117 ? 7.114 -10.465 -19.871 1.00 54.50 117 ALA A CA 1
ATOM 948 C C . ALA A 1 117 ? 7.095 -11.812 -19.111 1.00 54.50 117 ALA A C 1
ATOM 950 O O . ALA A 1 117 ? 7.946 -12.114 -18.270 1.00 54.50 117 ALA A O 1
ATOM 951 N N . LEU A 1 118 ? 6.056 -12.607 -19.390 1.00 42.19 118 LEU A N 1
ATOM 952 C CA . LEU A 1 118 ? 5.937 -14.020 -19.117 1.00 42.19 118 LEU A CA 1
ATOM 953 C C . LEU A 1 118 ? 7.247 -14.644 -19.577 1.00 42.19 118 LEU A C 1
ATOM 955 O O . LEU A 1 118 ? 7.679 -14.461 -20.718 1.00 42.19 118 LEU A O 1
ATOM 959 N N . LYS A 1 119 ? 7.897 -15.317 -18.631 1.00 39.91 119 LYS A N 1
ATOM 960 C CA . LYS A 1 119 ? 9.064 -16.157 -18.864 1.00 39.91 119 LYS A CA 1
ATOM 961 C C . LYS A 1 119 ? 8.855 -16.953 -20.160 1.00 39.91 119 LYS A C 1
ATOM 963 O O . LYS A 1 119 ? 7.848 -17.651 -20.277 1.00 39.91 119 LYS A O 1
ATOM 968 N N . LYS A 1 120 ? 9.786 -16.802 -21.106 1.00 36.81 120 LYS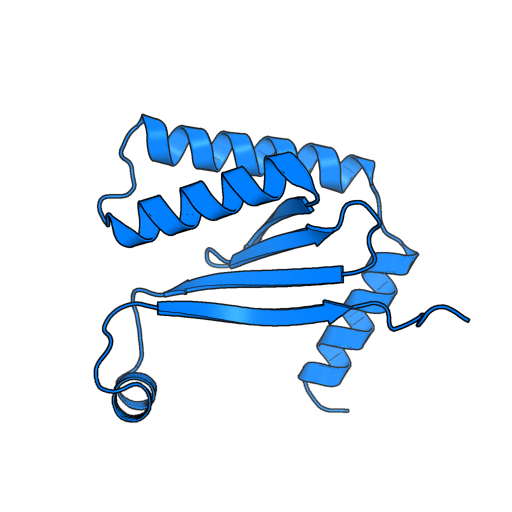 A N 1
ATOM 969 C CA . LYS A 1 120 ? 10.059 -17.856 -22.087 1.00 36.81 120 LYS A CA 1
ATOM 970 C C . LYS A 1 120 ? 10.510 -19.112 -21.352 1.00 36.81 120 LYS A C 1
ATOM 972 O O . LYS A 1 120 ? 11.188 -18.949 -20.309 1.00 36.81 120 LYS A O 1
#

Sequence (120 aa):
MNQSELAHKAFLELVKNFNIEHAKIGSTNTRNFLKNLLQNNLVDNKKQKLYLKWLLKMSGKEFYLLQMADGVFMLLNQNVKSAATCRYCTTITDATKRILNNYNELIEIIDLHSDLALKK

pLDDT: mean 88.11, std 10.26, range [36.81, 97.31]

Foldseek 3Di:
DDPQVVVQVVLVVCLVVPDLVVLVVQLVVVLVVLVVCLVVVVDVDPVVNVVSVVLNVLSVPFFRWHDDPPQWIWTAGSNSFKIWIKHKDQDQDPVRCVVVVNDNIDIDTPDIYGNPPPDD